Protein AF-A0A941ZH65-F1 (afdb_monomer)

Solvent-accessible surface area (backbone atoms only — not comparable to full-atom values): 4339 Å² total; per-residue (Å²): 108,71,71,58,51,49,48,51,51,8,60,74,68,73,37,58,54,56,51,36,88,72,38,44,101,70,56,80,78,78,75,84,63,75,43,78,79,46,73,23,20,101,88,32,102,50,99,39,85,56,51,70,42,64,51,70,58,83,82,43,94,39,71,73,60,53,72,109

Mean predicted aligned error: 8.54 Å

Sequence (68 aa):
MSQAVARAAAAACGLPLYACGLGGAGSGRLPIPMMNVLNGGKHADSSLDFQEFMIFPRGAPAFSESLR

Secondary structure (DSSP, 8-state):
-HHHHHHHHHHHTT--TIIIIISGGG--PPPPP-EEEEE-STTSSSS---SEEEE--TT-SSHHHHT-

pLDDT: mean 79.42, std 9.27, range [59.66, 90.12]

Foldseek 3Di:
DVVVVLVVQCVVVVHDSQCRPPPDPHSPDDDFDWAWDDADPDPDPDPDNDGTDTDTCPPDPDNVRSVD

Radius of gyration: 18.04 Å; Cα contacts (8 Å, |Δi|>4): 80; chains: 1; bounding box: 29×30×47 Å

Structure (mmCIF, N/CA/C/O backbone):
data_AF-A0A941ZH65-F1
#
_entry.id   AF-A0A941ZH65-F1
#
loop_
_atom_site.group_PDB
_atom_site.id
_atom_site.type_symbol
_atom_site.label_atom_id
_atom_site.label_alt_id
_atom_site.label_comp_id
_atom_site.label_asym_id
_atom_site.label_entity_id
_atom_site.label_seq_id
_atom_site.pdbx_PDB_ins_code
_atom_site.Cartn_x
_atom_site.Cartn_y
_atom_site.Cartn_z
_atom_site.occupancy
_atom_site.B_iso_or_equiv
_atom_site.auth_seq_id
_atom_site.auth_comp_id
_atom_site.auth_asym_id
_atom_site.auth_atom_id
_atom_site.pdbx_PDB_model_num
ATOM 1 N N . MET A 1 1 ? -14.744 -16.675 3.220 1.00 62.34 1 MET A N 1
ATOM 2 C CA . MET A 1 1 ? -14.788 -16.881 4.686 1.00 62.34 1 MET A CA 1
ATOM 3 C C . MET A 1 1 ? -13.737 -16.045 5.422 1.00 62.34 1 MET A C 1
ATOM 5 O O . MET A 1 1 ? -14.146 -15.151 6.142 1.00 62.34 1 MET A O 1
ATOM 9 N N . SER A 1 2 ? -12.424 -16.223 5.197 1.00 87.25 2 SER A N 1
ATOM 10 C CA . SER A 1 2 ? -11.364 -15.516 5.961 1.00 87.25 2 SER A CA 1
ATOM 11 C C . SER A 1 2 ? -11.485 -13.976 5.979 1.00 87.25 2 SER A C 1
ATOM 13 O O . SER A 1 2 ? -11.626 -13.380 7.045 1.00 87.25 2 SER A O 1
ATOM 15 N N . GLN A 1 3 ? -11.555 -13.317 4.813 1.00 85.75 3 GLN A N 1
ATOM 16 C CA . GLN A 1 3 ? -11.673 -11.848 4.765 1.00 85.75 3 GLN A CA 1
ATOM 17 C C . GLN A 1 3 ? -13.004 -11.315 5.313 1.00 85.75 3 GLN A C 1
ATOM 19 O O . GLN A 1 3 ? -13.044 -10.226 5.881 1.00 85.75 3 GLN A O 1
ATOM 24 N N . ALA A 1 4 ? -14.090 -12.075 5.153 1.00 89.38 4 ALA A N 1
ATOM 25 C CA . ALA A 1 4 ? -15.400 -11.692 5.668 1.00 89.38 4 ALA A CA 1
ATOM 26 C C . ALA A 1 4 ? -15.416 -11.714 7.205 1.00 89.38 4 ALA A C 1
ATOM 28 O O . ALA A 1 4 ? -15.889 -10.764 7.821 1.00 89.38 4 ALA A O 1
ATOM 29 N N . VAL A 1 5 ? -14.823 -12.746 7.817 1.00 89.00 5 VAL A N 1
ATOM 30 C CA . VAL A 1 5 ? -14.690 -12.867 9.278 1.00 89.00 5 VAL A CA 1
ATOM 31 C C . VAL A 1 5 ? -13.802 -11.758 9.845 1.00 89.00 5 VAL A C 1
ATOM 33 O O . VAL A 1 5 ? -14.191 -11.117 10.815 1.00 89.00 5 VAL A O 1
ATOM 36 N N . ALA A 1 6 ? -12.661 -11.461 9.212 1.00 86.06 6 ALA A N 1
ATOM 37 C CA . ALA A 1 6 ? -11.780 -10.371 9.648 1.00 86.06 6 ALA A CA 1
ATOM 38 C C . ALA A 1 6 ? -12.478 -8.998 9.598 1.00 86.06 6 ALA A C 1
ATOM 40 O O . ALA A 1 6 ? -12.361 -8.198 10.523 1.00 86.06 6 ALA A O 1
ATOM 41 N N . ARG A 1 7 ? -13.263 -8.739 8.543 1.00 88.19 7 ARG A N 1
ATOM 42 C CA . ARG A 1 7 ? -14.062 -7.510 8.416 1.00 88.19 7 ARG A CA 1
ATOM 43 C C . ARG A 1 7 ? -15.186 -7.433 9.449 1.00 88.19 7 ARG A C 1
ATOM 45 O O . ARG A 1 7 ? -15.399 -6.363 10.009 1.00 88.19 7 ARG A O 1
ATOM 52 N N . ALA A 1 8 ? -15.869 -8.543 9.724 1.00 89.06 8 ALA A N 1
ATOM 53 C CA . ALA A 1 8 ? -16.911 -8.601 10.747 1.00 89.06 8 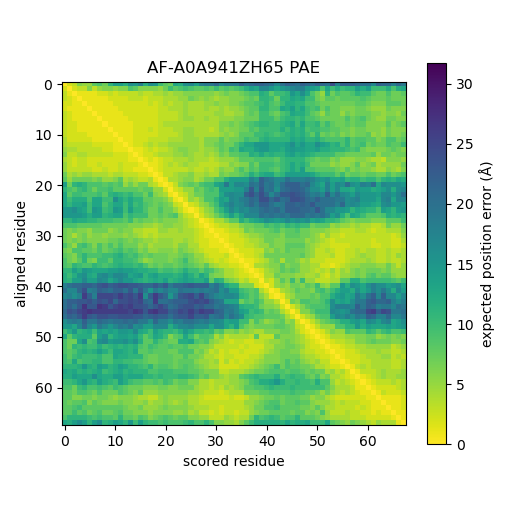ALA A CA 1
ATOM 54 C C . ALA A 1 8 ? -16.345 -8.378 12.160 1.00 89.06 8 ALA A C 1
ATOM 56 O O . ALA A 1 8 ? -16.926 -7.623 12.932 1.00 89.06 8 ALA A O 1
ATOM 57 N N . ALA A 1 9 ? -15.186 -8.966 12.477 1.00 87.75 9 ALA A N 1
ATOM 58 C CA . ALA A 1 9 ? -14.496 -8.747 13.748 1.00 87.75 9 ALA A CA 1
ATOM 59 C C . ALA A 1 9 ? -14.057 -7.282 13.920 1.00 87.75 9 ALA A C 1
ATOM 61 O O . ALA A 1 9 ? -14.285 -6.692 14.973 1.00 87.75 9 ALA A O 1
ATOM 62 N N . ALA A 1 10 ? -13.510 -6.663 12.867 1.00 88.88 10 ALA A N 1
ATOM 63 C CA . ALA A 1 10 ? -13.154 -5.243 12.870 1.00 88.88 10 ALA A CA 1
ATOM 64 C C . ALA A 1 10 ? -14.372 -4.343 13.128 1.00 88.88 10 ALA A C 1
ATOM 66 O O . ALA A 1 10 ? -14.318 -3.459 13.983 1.00 88.88 10 ALA A O 1
ATOM 67 N N . ALA A 1 11 ? -15.491 -4.627 12.451 1.00 90.12 11 ALA A N 1
ATOM 68 C CA . ALA A 1 11 ? -16.749 -3.915 12.648 1.00 90.12 11 ALA A CA 1
ATOM 69 C C . ALA A 1 11 ? -17.303 -4.089 14.073 1.00 90.12 11 ALA A C 1
ATOM 71 O O . ALA A 1 11 ? -17.735 -3.110 14.676 1.00 90.12 11 ALA A O 1
ATOM 72 N N . ALA A 1 12 ? -17.238 -5.300 14.635 1.00 89.31 12 ALA A N 1
ATOM 73 C CA . ALA A 1 12 ? -17.690 -5.584 15.998 1.00 89.31 12 ALA A CA 1
ATOM 74 C C . ALA A 1 12 ? -16.838 -4.878 17.069 1.00 89.31 12 ALA A C 1
ATOM 76 O O . ALA A 1 12 ? -17.371 -4.435 18.083 1.00 89.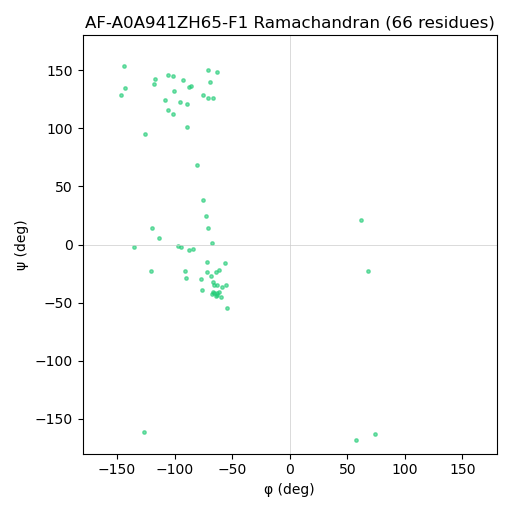31 12 ALA A O 1
ATOM 77 N N . CYS A 1 13 ? -15.529 -4.737 16.841 1.00 87.81 13 CYS A N 1
ATOM 78 C CA . CYS A 1 13 ? -14.624 -4.016 17.738 1.00 87.81 13 CYS A CA 1
ATOM 79 C C . CYS A 1 13 ? -14.605 -2.494 17.508 1.00 87.81 13 CYS A C 1
ATOM 81 O O . CYS A 1 13 ? -13.902 -1.793 18.232 1.00 87.81 13 CYS A O 1
ATOM 83 N N . GLY A 1 14 ? -15.314 -1.975 16.497 1.00 87.25 14 GLY A N 1
ATOM 84 C CA . GLY A 1 14 ? -15.268 -0.554 16.130 1.00 87.25 14 GLY A CA 1
ATOM 85 C C . GLY A 1 14 ? -13.879 -0.077 15.685 1.00 87.25 14 GLY A C 1
ATOM 86 O O . GLY A 1 14 ? -13.586 1.115 15.749 1.00 87.25 14 GLY A O 1
ATOM 87 N N . LEU A 1 15 ? -13.012 -0.998 15.257 1.00 87.31 15 LEU A N 1
ATOM 88 C CA . LEU A 1 15 ? -11.644 -0.706 14.838 1.00 87.31 15 LEU A CA 1
ATOM 89 C C . LEU A 1 15 ? -11.534 -0.784 13.314 1.00 87.31 15 LEU A C 1
ATOM 91 O O . LEU A 1 15 ? -12.164 -1.639 12.687 1.00 87.31 15 LEU A O 1
ATOM 95 N N . PRO A 1 16 ? -10.694 0.050 12.683 1.00 84.38 16 PRO A N 1
ATOM 96 C CA . PRO A 1 16 ? -10.398 -0.125 11.273 1.00 84.38 16 PRO A CA 1
ATOM 97 C C . PRO A 1 16 ? -9.703 -1.476 11.038 1.00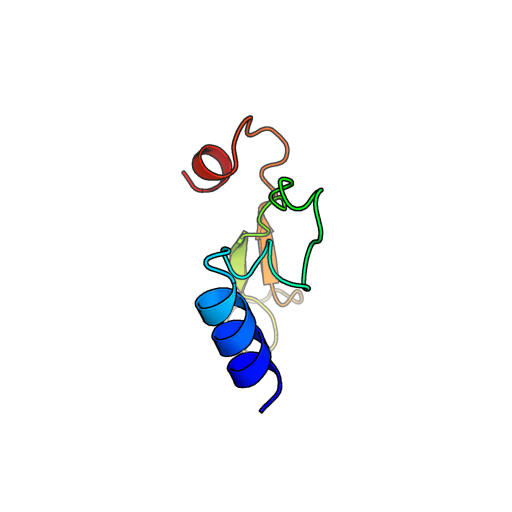 84.38 16 PRO A C 1
ATOM 99 O O . PRO A 1 16 ? -8.957 -1.968 11.884 1.00 84.38 16 PRO A O 1
ATOM 102 N N . LEU A 1 17 ? -9.928 -2.079 9.866 1.00 86.19 17 LEU A N 1
ATOM 103 C CA . LEU A 1 17 ? -9.476 -3.441 9.544 1.00 86.19 17 LEU A CA 1
ATOM 104 C C . LEU A 1 17 ? -7.959 -3.643 9.728 1.00 86.19 17 LEU A C 1
ATOM 106 O O . LEU A 1 17 ? -7.535 -4.703 10.169 1.00 86.19 17 LEU A O 1
ATOM 110 N N . TYR A 1 18 ? -7.144 -2.624 9.439 1.00 81.25 18 TYR A N 1
ATOM 111 C CA . TYR A 1 18 ? -5.692 -2.687 9.640 1.00 81.25 18 TYR A CA 1
ATOM 112 C C . TYR A 1 18 ? -5.296 -2.739 11.129 1.00 81.25 18 TYR A C 1
ATOM 114 O O . TYR A 1 18 ? -4.264 -3.312 11.470 1.00 81.25 18 TYR A O 1
ATOM 122 N N . ALA A 1 19 ? -6.130 -2.193 12.019 1.00 78.88 19 ALA A N 1
ATOM 123 C CA . ALA A 1 19 ? -5.918 -2.191 13.464 1.00 78.88 19 ALA A CA 1
ATOM 124 C C . ALA A 1 19 ? -6.541 -3.417 14.155 1.00 78.88 19 ALA A C 1
ATOM 126 O O . ALA A 1 19 ? -6.097 -3.810 15.232 1.00 78.88 19 ALA A O 1
ATOM 127 N N . CYS A 1 20 ? -7.542 -4.056 13.539 1.00 65.19 20 CYS A N 1
ATOM 128 C CA . CYS A 1 20 ? -8.175 -5.260 14.068 1.00 65.19 20 CYS A CA 1
ATOM 129 C C . CYS A 1 20 ? -7.451 -6.524 13.581 1.00 65.19 20 CYS A C 1
ATOM 131 O O . CYS A 1 20 ? -7.632 -6.958 12.446 1.00 65.19 20 CYS A O 1
ATOM 133 N N . GLY A 1 21 ? -6.607 -7.112 14.434 1.00 61.12 21 GLY A N 1
ATOM 134 C CA . GLY A 1 21 ? -6.000 -8.440 14.237 1.00 61.12 21 G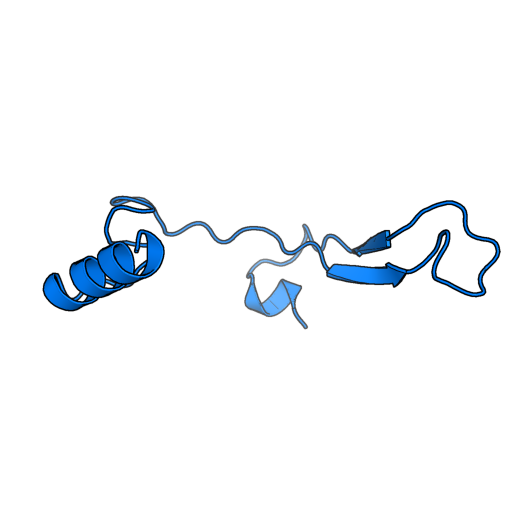LY A CA 1
ATOM 135 C C . GLY A 1 21 ? -4.972 -8.577 13.102 1.00 61.12 21 GLY A C 1
ATOM 136 O O . GLY A 1 21 ? -4.133 -9.468 13.173 1.00 61.12 21 GLY A O 1
ATOM 137 N N . LEU A 1 22 ? -4.991 -7.701 12.090 1.00 67.88 22 LEU A N 1
ATOM 138 C CA . LEU A 1 22 ? -4.097 -7.758 10.927 1.00 67.88 22 LEU A CA 1
ATOM 139 C C . LEU A 1 22 ? -2.787 -6.980 11.111 1.00 67.88 22 LEU A C 1
ATOM 141 O O . LEU A 1 22 ? -1.787 -7.345 10.503 1.00 67.88 22 LEU A O 1
ATOM 145 N N . GLY A 1 23 ? -2.774 -5.922 11.927 1.00 64.31 23 GLY A N 1
ATOM 146 C CA . GLY A 1 23 ? -1.593 -5.063 12.090 1.00 64.31 23 GLY A CA 1
ATOM 147 C C . GLY A 1 23 ? -1.234 -4.691 13.533 1.00 64.31 23 GLY A C 1
ATOM 148 O O . GLY A 1 23 ? -0.221 -4.028 13.756 1.00 64.31 23 GLY A O 1
ATOM 149 N N . GLY A 1 24 ? -2.028 -5.123 14.520 1.00 65.56 24 GLY A N 1
ATOM 150 C CA . GLY A 1 24 ? -1.793 -4.846 15.941 1.00 65.56 24 GLY A CA 1
ATOM 151 C C . GLY A 1 24 ? -1.723 -3.350 16.290 1.00 65.56 24 GLY A C 1
ATOM 152 O O . GLY A 1 24 ? -2.032 -2.473 15.477 1.00 65.56 24 GLY A O 1
ATOM 153 N N . ALA A 1 25 ? -1.274 -3.052 17.514 1.00 64.69 25 ALA A N 1
ATOM 154 C CA . ALA A 1 25 ? -1.180 -1.693 18.066 1.00 64.69 25 ALA A CA 1
ATOM 155 C C . ALA A 1 25 ? -0.131 -0.779 17.381 1.00 64.69 25 ALA A C 1
ATOM 157 O O . ALA A 1 25 ? 0.033 0.368 17.783 1.00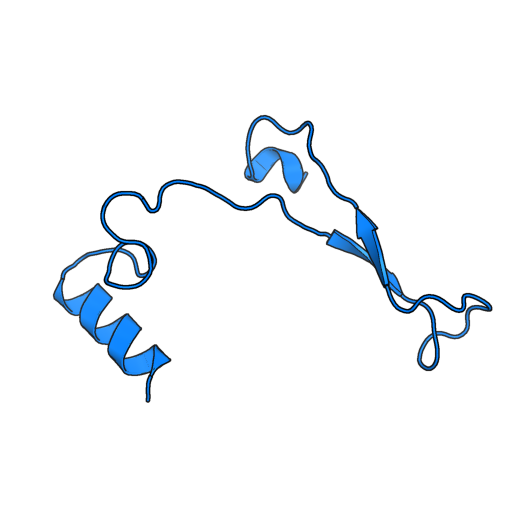 64.69 25 ALA A O 1
ATOM 158 N N . GLY A 1 26 ? 0.577 -1.266 16.351 1.00 64.44 26 GLY A N 1
ATOM 159 C CA . GLY A 1 26 ? 1.643 -0.549 15.633 1.00 64.44 26 GLY A CA 1
ATOM 160 C C . GLY A 1 26 ? 1.382 -0.327 14.138 1.00 64.44 26 GLY A C 1
ATOM 161 O O . GLY A 1 26 ? 2.304 0.008 13.396 1.00 64.44 26 GLY A O 1
ATOM 162 N N . SER A 1 27 ? 0.147 -0.517 13.671 1.00 70.56 27 SER A N 1
ATOM 163 C CA . SER A 1 27 ? -0.246 -0.512 12.250 1.00 70.56 27 SER A CA 1
ATOM 164 C C . SER A 1 27 ? -0.327 0.876 11.582 1.00 70.56 27 SER A C 1
ATOM 166 O O . SER A 1 27 ? -1.202 1.133 10.761 1.00 70.56 27 SER A O 1
ATOM 168 N N . GLY A 1 28 ? 0.599 1.783 11.908 1.00 75.69 28 GLY A N 1
ATOM 169 C CA . GLY A 1 28 ? 0.644 3.155 11.376 1.00 75.69 28 GLY A CA 1
ATOM 170 C C . GLY A 1 28 ? 1.591 3.377 10.188 1.00 75.69 28 GLY A C 1
ATOM 171 O O . GLY A 1 28 ? 1.692 4.496 9.692 1.00 75.69 28 GLY A O 1
ATOM 172 N N . ARG A 1 29 ? 2.325 2.351 9.738 1.00 81.19 29 ARG A N 1
ATOM 173 C CA . ARG A 1 29 ? 3.289 2.476 8.628 1.00 81.19 29 ARG A CA 1
ATOM 174 C C . ARG A 1 29 ? 2.605 2.212 7.289 1.00 81.19 29 ARG A C 1
ATOM 176 O O . ARG A 1 29 ? 2.108 1.114 7.060 1.00 81.19 29 ARG A O 1
ATOM 183 N N . LEU A 1 30 ? 2.646 3.198 6.396 1.00 83.25 30 LEU A N 1
ATOM 184 C CA . LEU A 1 30 ? 2.189 3.051 5.015 1.00 83.25 30 LEU A CA 1
ATOM 185 C C . LEU A 1 30 ? 3.340 2.534 4.132 1.00 83.25 30 LEU A C 1
ATOM 187 O O . LEU A 1 30 ? 4.469 3.014 4.273 1.00 83.25 30 LEU A O 1
ATOM 191 N N . PRO A 1 31 ? 3.099 1.548 3.249 1.00 85.81 31 PRO A N 1
ATOM 192 C CA . PRO A 1 31 ? 4.115 1.069 2.318 1.00 85.81 31 PRO A CA 1
ATOM 193 C C . PRO A 1 31 ? 4.396 2.120 1.238 1.00 85.81 31 PRO A C 1
ATOM 195 O O . PRO A 1 31 ? 3.501 2.863 0.840 1.00 85.81 31 PRO A O 1
ATOM 198 N N . ILE A 1 32 ? 5.627 2.154 0.722 1.00 86.00 32 ILE A N 1
ATOM 199 C CA . ILE A 1 32 ? 5.931 2.946 -0.476 1.00 86.00 32 ILE A CA 1
ATOM 200 C C . ILE A 1 32 ? 5.266 2.246 -1.669 1.00 86.00 32 ILE A C 1
ATOM 202 O O . ILE A 1 32 ? 5.499 1.047 -1.860 1.00 86.00 32 ILE A O 1
ATOM 206 N N . PRO A 1 33 ? 4.438 2.945 -2.459 1.00 86.19 33 PRO A N 1
ATOM 207 C CA . PRO A 1 33 ? 3.764 2.331 -3.593 1.00 86.19 33 PRO A CA 1
ATOM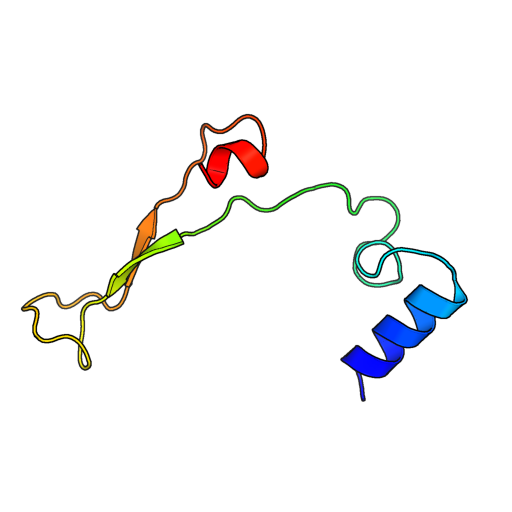 208 C C . PRO A 1 33 ? 4.761 1.976 -4.703 1.00 86.19 33 PRO A C 1
ATO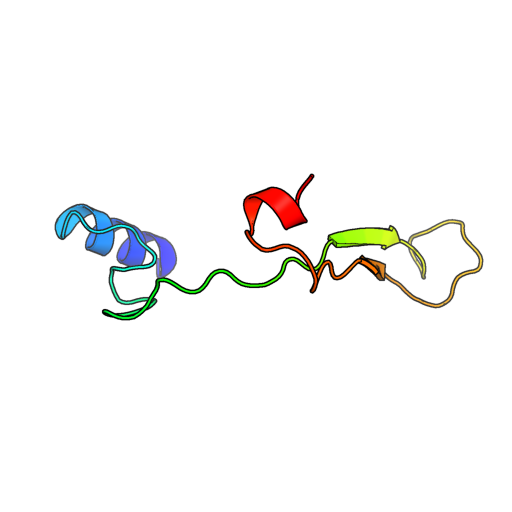M 210 O O . PRO A 1 33 ? 5.667 2.746 -5.013 1.00 86.19 33 PRO A O 1
ATOM 213 N N . MET A 1 34 ? 4.567 0.814 -5.325 1.00 88.00 34 MET A N 1
ATOM 214 C CA . MET A 1 34 ? 5.203 0.453 -6.593 1.00 88.00 34 MET A CA 1
ATOM 215 C C . MET A 1 34 ? 4.166 0.649 -7.694 1.00 88.00 34 MET A C 1
ATOM 217 O O . MET A 1 34 ? 3.147 -0.041 -7.703 1.00 88.00 34 MET A O 1
ATOM 221 N N . MET A 1 35 ? 4.385 1.624 -8.574 1.00 86.12 35 MET A N 1
ATOM 222 C CA . MET A 1 35 ? 3.400 2.001 -9.592 1.00 86.12 35 MET A CA 1
ATOM 223 C C . MET A 1 35 ? 3.839 1.509 -10.955 1.00 86.12 35 MET A C 1
ATOM 225 O O . MET A 1 35 ? 4.863 1.962 -11.457 1.00 86.12 35 MET A O 1
ATOM 229 N N . ASN A 1 36 ? 3.068 0.605 -11.549 1.00 86.94 36 ASN A N 1
ATOM 230 C CA . ASN A 1 36 ? 3.304 0.140 -12.908 1.00 86.94 36 ASN A CA 1
ATOM 231 C C . ASN A 1 36 ? 3.068 1.282 -13.912 1.00 86.94 36 ASN A C 1
ATOM 233 O O . ASN A 1 36 ? 2.009 1.910 -13.898 1.00 86.94 36 ASN A O 1
ATOM 237 N N . VAL A 1 37 ? 4.059 1.549 -14.765 1.00 82.69 37 VAL A N 1
ATOM 238 C CA . VAL A 1 37 ? 4.029 2.618 -15.777 1.00 82.69 37 VAL A CA 1
ATOM 239 C C . VAL A 1 37 ? 4.194 2.112 -17.202 1.00 82.69 37 VAL A C 1
ATOM 241 O O . VAL A 1 37 ? 3.780 2.794 -18.138 1.00 82.69 37 VAL A O 1
ATOM 244 N N . LEU A 1 38 ? 4.781 0.931 -17.388 1.00 81.06 38 LEU A N 1
ATOM 245 C CA . LEU A 1 38 ? 4.928 0.324 -18.703 1.00 81.06 38 LEU A CA 1
ATOM 246 C C . LEU A 1 38 ? 4.826 -1.190 -18.581 1.00 81.06 38 LEU A C 1
ATOM 248 O O . LEU A 1 38 ? 5.535 -1.810 -17.794 1.00 81.06 38 LEU A O 1
ATOM 252 N N . ASN A 1 39 ? 3.963 -1.768 -19.410 1.00 79.38 39 ASN A N 1
ATOM 253 C CA . ASN A 1 39 ? 3.825 -3.208 -19.552 1.00 79.38 39 ASN A CA 1
ATOM 254 C C . ASN A 1 39 ? 4.568 -3.655 -20.812 1.00 79.38 39 ASN A C 1
ATOM 256 O O . ASN A 1 39 ? 4.408 -3.053 -21.876 1.00 79.38 39 ASN A O 1
ATOM 260 N N . GLY A 1 40 ? 5.377 -4.695 -20.679 1.00 79.62 40 GLY A N 1
ATOM 261 C CA . GLY A 1 40 ? 6.064 -5.365 -21.777 1.00 79.62 40 GLY A CA 1
ATOM 262 C C . GLY A 1 40 ? 5.786 -6.869 -21.764 1.00 79.62 40 GLY A C 1
ATOM 263 O O . GLY A 1 40 ? 4.841 -7.350 -21.129 1.00 79.62 40 GLY A O 1
ATOM 264 N N . GLY A 1 41 ? 6.627 -7.636 -22.451 1.00 73.06 41 GLY A N 1
ATOM 265 C CA . GLY A 1 41 ? 6.533 -9.091 -22.505 1.00 73.06 41 GLY A CA 1
ATOM 266 C C . GLY A 1 41 ? 5.392 -9.619 -23.382 1.00 73.06 41 GLY A C 1
ATOM 267 O O . GLY A 1 41 ? 4.819 -8.917 -24.206 1.00 73.06 41 GLY A O 1
ATOM 268 N N . LYS A 1 42 ? 5.046 -10.900 -23.192 1.00 64.75 42 LYS A N 1
ATOM 269 C CA . LYS A 1 42 ? 4.226 -11.726 -24.109 1.00 64.75 42 LYS A CA 1
ATOM 270 C C . LYS A 1 42 ? 2.832 -11.175 -24.467 1.00 64.75 42 LYS A C 1
ATOM 272 O O . LYS A 1 42 ? 2.214 -11.669 -25.404 1.00 64.75 42 LYS A O 1
ATOM 277 N N . HIS A 1 43 ? 2.325 -10.204 -23.715 1.00 65.44 43 HIS A N 1
ATOM 278 C CA . HIS A 1 43 ? 0.997 -9.619 -23.912 1.00 65.44 43 HIS A CA 1
ATOM 279 C C . HIS A 1 43 ? 1.041 -8.145 -24.356 1.00 65.44 43 HIS A C 1
ATOM 281 O O . HIS A 1 43 ? -0.014 -7.519 -24.430 1.00 65.44 43 HIS A O 1
ATOM 287 N N . ALA A 1 44 ? 2.225 -7.588 -24.634 1.00 60.78 44 ALA A N 1
ATOM 288 C CA . ALA A 1 44 ? 2.406 -6.232 -25.145 1.00 60.78 44 ALA A CA 1
ATOM 289 C C . ALA A 1 44 ? 3.071 -6.271 -26.533 1.00 60.78 44 ALA A C 1
ATOM 291 O O . ALA A 1 44 ? 4.030 -7.008 -26.735 1.00 60.78 44 ALA A O 1
ATOM 292 N N . ASP A 1 45 ? 2.606 -5.442 -27.473 1.00 60.38 45 ASP A N 1
ATOM 293 C CA . ASP A 1 45 ? 3.144 -5.335 -28.847 1.00 60.38 45 ASP A CA 1
ATOM 294 C C . ASP A 1 45 ? 4.543 -4.672 -28.922 1.00 60.38 4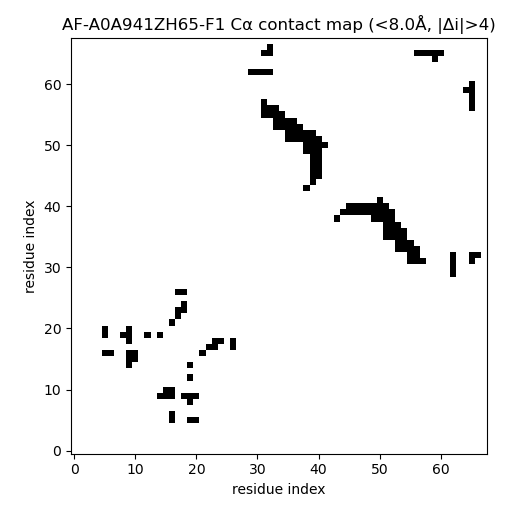5 ASP A C 1
ATOM 296 O O . ASP A 1 45 ? 4.993 -4.240 -29.985 1.00 60.38 45 ASP A O 1
ATOM 300 N N . SER A 1 46 ? 5.242 -4.539 -27.792 1.00 59.66 46 SER A N 1
ATOM 301 C CA . SER A 1 46 ? 6.545 -3.885 -27.683 1.00 59.66 46 SER A CA 1
ATOM 302 C C . SER A 1 46 ? 7.677 -4.914 -27.609 1.00 59.66 46 SER A C 1
ATOM 304 O O . SER A 1 46 ? 7.544 -5.976 -27.010 1.00 59.66 46 SER A O 1
ATOM 306 N N . SER A 1 47 ? 8.835 -4.596 -28.194 1.00 65.69 47 SER A N 1
ATOM 307 C CA . SER A 1 47 ? 10.034 -5.455 -28.210 1.00 65.69 47 SER A CA 1
ATOM 308 C C . SER A 1 47 ? 10.758 -5.535 -26.854 1.00 65.69 47 SER A C 1
ATOM 310 O O . SER A 1 47 ? 11.976 -5.704 -26.813 1.00 65.69 47 SER A O 1
ATOM 312 N N . LEU A 1 48 ? 10.047 -5.301 -25.750 1.00 67.44 48 LEU A N 1
ATOM 313 C CA . LEU A 1 48 ? 10.606 -5.297 -24.405 1.00 67.44 48 LEU A CA 1
ATOM 314 C C . LEU A 1 48 ? 10.408 -6.657 -23.737 1.00 67.44 48 LEU A C 1
ATOM 316 O O . LEU A 1 48 ? 9.280 -7.098 -23.528 1.00 67.44 48 LEU A O 1
ATOM 320 N N . ASP A 1 49 ? 11.518 -7.265 -23.322 1.00 71.69 49 ASP A N 1
ATOM 321 C CA . ASP A 1 49 ? 11.529 -8.580 -22.668 1.00 71.69 49 ASP A CA 1
ATOM 322 C C . ASP A 1 49 ? 10.966 -8.558 -21.235 1.00 71.69 49 ASP A C 1
ATOM 324 O O . ASP A 1 49 ? 10.501 -9.577 -20.724 1.00 71.69 49 ASP A O 1
ATOM 328 N N . PHE A 1 50 ? 10.991 -7.400 -20.567 1.00 74.62 50 PHE A N 1
ATOM 329 C CA . PHE A 1 50 ? 10.498 -7.250 -19.196 1.00 74.62 50 PHE A CA 1
ATOM 330 C C . PHE A 1 50 ? 8.992 -6.987 -19.155 1.00 74.62 50 PHE A C 1
ATOM 332 O O . PHE A 1 50 ? 8.472 -6.165 -19.904 1.00 74.62 50 PHE A O 1
ATOM 339 N N . GLN A 1 51 ? 8.301 -7.666 -18.236 1.00 76.50 51 GLN A N 1
ATOM 340 C CA . GLN A 1 51 ? 6.840 -7.675 -18.176 1.00 76.50 51 GLN A CA 1
ATOM 341 C C . GLN A 1 51 ? 6.232 -6.392 -17.591 1.00 76.50 51 GLN A C 1
ATOM 343 O O . GLN A 1 51 ? 5.220 -5.922 -18.099 1.00 76.50 51 GLN A O 1
ATOM 348 N N . GLU A 1 52 ? 6.841 -5.807 -16.559 1.00 81.94 52 GLU A N 1
ATOM 349 C CA . GLU A 1 52 ? 6.340 -4.593 -15.906 1.00 81.94 52 GLU A CA 1
ATOM 350 C C . GLU A 1 52 ? 7.506 -3.693 -15.488 1.00 81.94 52 GLU A C 1
ATOM 352 O O . GLU A 1 52 ? 8.479 -4.151 -14.884 1.00 81.94 52 GLU A O 1
ATOM 357 N N . PHE A 1 53 ? 7.387 -2.401 -15.771 1.00 83.00 53 PHE A N 1
ATOM 358 C CA . PHE A 1 53 ? 8.276 -1.358 -15.277 1.00 83.00 53 PHE A CA 1
ATOM 359 C C . PHE A 1 53 ? 7.521 -0.537 -14.252 1.00 83.00 53 PHE A C 1
ATOM 361 O O . PHE A 1 53 ? 6.457 0.011 -14.541 1.00 83.00 53 PHE A O 1
ATOM 368 N N . MET A 1 54 ? 8.087 -0.439 -13.054 1.00 88.38 54 MET A N 1
ATOM 369 C CA . MET A 1 54 ? 7.461 0.240 -11.929 1.00 88.38 54 MET A CA 1
ATOM 370 C C . MET A 1 54 ? 8.284 1.448 -11.476 1.00 88.38 54 MET A C 1
ATOM 372 O O . MET A 1 54 ? 9.513 1.387 -11.432 1.00 88.38 54 MET A O 1
ATOM 376 N N . ILE A 1 55 ? 7.608 2.530 -11.088 1.00 85.75 55 ILE A N 1
ATOM 377 C CA . ILE A 1 55 ? 8.216 3.684 -10.414 1.00 85.75 55 ILE A CA 1
ATOM 378 C C . ILE A 1 55 ? 8.113 3.503 -8.895 1.00 85.75 55 ILE A C 1
ATOM 380 O O . ILE A 1 55 ? 7.099 3.029 -8.377 1.00 85.75 55 ILE A O 1
ATOM 384 N N . PHE A 1 56 ? 9.175 3.902 -8.186 1.00 87.50 56 PHE A N 1
ATOM 385 C CA . PHE A 1 56 ? 9.298 3.818 -6.729 1.00 87.50 56 PHE A CA 1
ATOM 386 C C . PHE A 1 56 ? 9.642 5.191 -6.108 1.00 87.50 56 PHE A C 1
ATOM 388 O O . PHE A 1 56 ? 10.818 5.566 -6.033 1.00 87.50 56 PHE A O 1
ATOM 395 N N . PRO A 1 57 ? 8.647 5.964 -5.644 1.00 82.94 57 PRO A N 1
ATOM 396 C CA . PRO A 1 57 ? 8.826 7.327 -5.136 1.00 82.94 57 PRO A CA 1
ATOM 397 C C . PRO A 1 57 ? 9.339 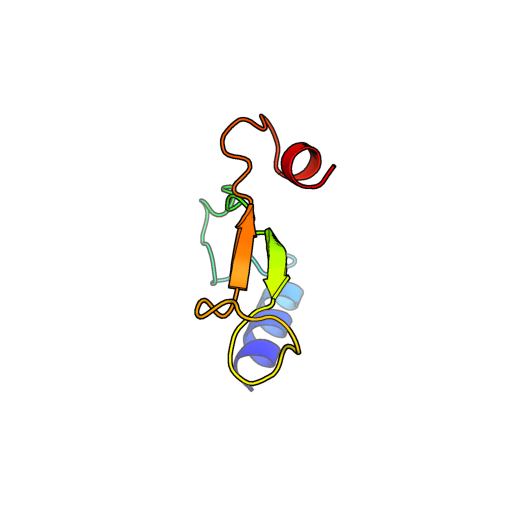7.350 -3.682 1.00 82.94 57 PRO A C 1
ATOM 399 O O . PRO A 1 57 ? 8.646 7.770 -2.757 1.00 82.94 57 PRO A O 1
ATOM 402 N N . ARG A 1 58 ? 10.590 6.922 -3.458 1.00 82.31 58 ARG A N 1
ATOM 403 C CA . ARG A 1 58 ? 11.220 6.871 -2.116 1.00 82.31 58 ARG A CA 1
ATOM 404 C C . ARG A 1 58 ? 11.347 8.245 -1.430 1.00 82.31 58 ARG A C 1
ATOM 406 O O . ARG A 1 58 ? 11.519 8.299 -0.219 1.00 82.31 58 ARG A O 1
ATOM 413 N N . GLY A 1 59 ? 11.319 9.336 -2.195 1.00 81.19 59 GLY A N 1
ATOM 414 C CA . GLY A 1 59 ? 11.542 10.698 -1.695 1.00 81.19 59 GLY A CA 1
ATOM 415 C C . GLY A 1 59 ? 10.297 11.425 -1.179 1.00 81.19 59 GLY A C 1
ATOM 416 O O . GLY A 1 59 ? 10.434 12.539 -0.685 1.00 81.19 59 GLY A O 1
ATOM 417 N N . ALA A 1 60 ? 9.102 10.839 -1.299 1.00 83.94 60 ALA A N 1
ATOM 418 C CA . ALA A 1 60 ? 7.874 11.499 -0.868 1.00 83.94 60 ALA A CA 1
ATOM 419 C C . ALA A 1 60 ? 7.742 11.478 0.673 1.00 83.94 60 ALA A C 1
ATOM 421 O O . ALA A 1 60 ? 7.830 10.402 1.271 1.00 83.94 60 ALA A O 1
ATOM 422 N N . PRO A 1 61 ? 7.492 12.622 1.336 1.00 85.31 61 PRO A N 1
ATOM 423 C CA . PRO A 1 61 ? 7.315 12.696 2.788 1.00 85.31 61 PRO A CA 1
ATOM 424 C C . PRO A 1 61 ? 5.988 12.084 3.268 1.00 85.31 61 PRO A C 1
ATOM 426 O O . PRO A 1 61 ? 5.839 11.809 4.458 1.00 85.31 61 PRO A O 1
ATOM 429 N N . ALA A 1 62 ? 5.032 11.837 2.364 1.00 86.19 62 ALA A N 1
ATOM 430 C CA . ALA A 1 62 ? 3.755 11.198 2.666 1.00 86.19 62 ALA A CA 1
ATOM 431 C C . ALA A 1 62 ? 3.289 10.278 1.527 1.00 86.19 62 ALA A C 1
ATOM 433 O O . ALA A 1 62 ? 3.573 10.514 0.353 1.00 86.19 62 ALA A O 1
ATOM 434 N N . PHE A 1 63 ? 2.488 9.262 1.862 1.00 85.75 63 PHE A N 1
ATOM 435 C CA . PHE A 1 63 ? 1.887 8.355 0.875 1.00 85.75 63 PHE A CA 1
ATOM 436 C C . PHE A 1 63 ? 1.008 9.094 -0.150 1.00 85.75 63 PHE A C 1
ATOM 438 O O . PHE A 1 63 ? 1.018 8.780 -1.337 1.00 85.75 63 PHE A O 1
ATOM 445 N N . SER A 1 64 ? 0.289 10.134 0.277 1.00 87.75 64 SER A N 1
ATOM 446 C CA . SER A 1 64 ? -0.482 10.991 -0.631 1.00 87.75 64 SER A CA 1
ATOM 447 C C . SER A 1 64 ? 0.401 11.731 -1.637 1.00 87.75 64 SER A C 1
ATOM 449 O O . SER A 1 64 ? -0.010 11.927 -2.773 1.00 87.75 64 SER A O 1
ATOM 451 N N . GLU A 1 65 ? 1.613 12.126 -1.238 1.00 83.56 65 GLU A N 1
ATOM 452 C CA . GLU A 1 65 ? 2.562 12.795 -2.132 1.00 83.56 65 GLU A CA 1
ATOM 453 C C . GLU A 1 65 ? 3.241 11.815 -3.085 1.00 83.56 65 GLU A C 1
ATOM 455 O O . GLU A 1 65 ? 3.531 12.185 -4.215 1.00 83.56 65 GLU A O 1
ATOM 460 N N . SER A 1 66 ? 3.419 10.549 -2.686 1.00 83.00 66 SER A N 1
ATOM 461 C CA . SER A 1 66 ? 3.924 9.521 -3.602 1.00 83.00 66 SER A CA 1
ATOM 462 C C . SER A 1 66 ? 2.992 9.222 -4.779 1.00 83.00 66 SER A C 1
ATOM 464 O O . SER A 1 66 ? 3.478 8.730 -5.787 1.00 83.00 66 SER A O 1
ATOM 466 N N . LEU A 1 67 ? 1.689 9.499 -4.641 1.00 81.00 67 LEU A N 1
ATOM 467 C CA . LEU A 1 67 ? 0.626 9.229 -5.623 1.00 81.00 67 LEU A CA 1
ATOM 468 C C . LEU A 1 67 ? 0.290 10.408 -6.547 1.00 81.00 67 LEU A C 1
ATOM 470 O O . LEU A 1 67 ? -0.608 10.266 -7.376 1.00 81.00 67 LEU A O 1
ATOM 474 N N . ARG A 1 68 ? 0.936 11.562 -6.369 1.00 79.12 68 ARG A N 1
ATOM 475 C CA . ARG A 1 68 ? 0.671 12.771 -7.157 1.00 79.12 68 ARG A CA 1
ATOM 476 C C . ARG A 1 68 ? 1.355 12.716 -8.518 1.00 79.12 68 ARG A C 1
ATOM 478 O O . ARG A 1 68 ? 0.694 13.141 -9.488 1.00 79.12 68 ARG A O 1
#